Protein AF-F4SY29-F1 (afdb_monomer_lite)

Radius of gyration: 25.06 Å; chains: 1; bounding box: 42×65×54 Å

Secondary structure (DSSP, 8-state):
------SSSPPTT----BS-B--TTT-HHHHHH-TTSB--B-TTPPP----TTSSSSTTPPTT------------------------S----

Organism: NCBI:txid656417

InterPro domains:
  IPR011083 Phage tail collar domain [PF07484] (1-47)
  IPR037053 Phage tail collar domain superfamily [G3DSA:3.90.1340.10] (1-48)
  IPR051934 Bacteriophage Tail Fiber Structural Protein [PTHR35191] (2-81)

pLDDT: mean 89.29, std 10.88, range [61.19, 97.88]

Foldseek 3Di:
DDDDDPDPDDDPPDDDQQFDADDCVVVVVVCVVVVVRTHHRCVVHDDDDDCVPVPPPVVDDPSDDDDDDDDDDDDDDDPPPPPPPPPPDPDD

Structure (mmCIF, N/CA/C/O backbone):
data_AF-F4SY29-F1
#
_entry.id   AF-F4SY29-F1
#
loop_
_atom_site.group_PDB
_atom_site.id
_atom_site.type_symbol
_atom_site.label_atom_id
_atom_site.label_alt_id
_atom_site.label_comp_id
_atom_site.label_asym_id
_atom_site.label_entity_id
_atom_site.label_seq_id
_atom_site.pdbx_PDB_ins_code
_atom_site.Cartn_x
_atom_site.Cartn_y
_atom_site.Cartn_z
_atom_site.occupancy
_atom_site.B_iso_or_equiv
_atom_site.auth_seq_id
_atom_site.auth_comp_id
_atom_site.auth_asym_id
_atom_site.auth_atom_id
_atom_site.pdbx_PDB_model_num
ATOM 1 N N . MET A 1 1 ? 1.685 2.397 10.672 1.00 76.38 1 MET A N 1
ATOM 2 C CA . MET A 1 1 ? 2.413 1.917 9.480 1.00 76.38 1 MET A CA 1
ATOM 3 C C . MET A 1 1 ? 1.997 0.472 9.237 1.00 76.38 1 MET A C 1
ATOM 5 O O . MET A 1 1 ? 1.923 -0.245 10.231 1.00 76.38 1 MET A O 1
ATOM 9 N N . PRO A 1 2 ? 1.664 0.057 8.001 1.00 86.31 2 PRO A N 1
ATOM 10 C CA . PRO A 1 2 ? 1.398 -1.348 7.691 1.00 86.31 2 PRO A CA 1
ATOM 11 C C . PRO A 1 2 ? 2.610 -2.214 8.047 1.00 86.31 2 PRO A C 1
ATOM 13 O O . PRO A 1 2 ? 3.743 -1.819 7.776 1.00 86.31 2 PRO A O 1
ATOM 16 N N . VAL A 1 3 ? 2.375 -3.368 8.669 1.00 92.69 3 VAL A N 1
ATOM 17 C CA . VAL A 1 3 ? 3.423 -4.323 9.048 1.00 92.69 3 VAL A CA 1
ATOM 18 C C . VAL A 1 3 ? 3.138 -5.639 8.326 1.00 92.69 3 VAL A C 1
ATOM 20 O O . VAL A 1 3 ? 2.012 -6.131 8.434 1.00 92.69 3 VAL A O 1
ATOM 23 N N . PRO A 1 4 ? 4.105 -6.204 7.578 1.00 92.88 4 PRO A N 1
ATOM 24 C CA . PRO A 1 4 ? 3.947 -7.519 6.973 1.00 92.88 4 PRO A CA 1
ATOM 25 C C . PRO A 1 4 ? 3.641 -8.574 8.037 1.00 92.88 4 PRO A C 1
ATOM 27 O O . PRO A 1 4 ? 4.304 -8.632 9.073 1.00 92.88 4 PRO A O 1
ATOM 30 N N . TRP A 1 5 ? 2.641 -9.413 7.774 1.00 94.94 5 TRP A N 1
ATOM 31 C CA . TRP A 1 5 ? 2.228 -10.478 8.679 1.00 94.94 5 TRP A CA 1
ATOM 32 C C . TRP A 1 5 ? 2.131 -11.804 7.911 1.00 94.94 5 TRP A C 1
ATOM 34 O O . TRP A 1 5 ? 1.428 -11.846 6.901 1.00 94.94 5 TRP A O 1
ATOM 44 N N . PRO A 1 6 ? 2.834 -12.871 8.340 1.00 94.56 6 PRO A N 1
ATOM 45 C CA . PRO A 1 6 ? 2.970 -14.095 7.548 1.00 94.56 6 PRO A CA 1
ATOM 46 C C . PRO A 1 6 ? 1.801 -15.081 7.700 1.00 94.56 6 PRO A C 1
ATOM 48 O O . PRO A 1 6 ? 1.769 -16.080 6.989 1.00 94.56 6 PRO A O 1
ATOM 51 N N . LEU A 1 7 ? 0.866 -14.844 8.627 1.00 95.94 7 LEU A N 1
ATOM 52 C CA . LEU A 1 7 ? -0.278 -15.731 8.861 1.00 95.94 7 LEU A CA 1
ATOM 53 C C . LEU A 1 7 ? -1.578 -15.120 8.340 1.00 95.94 7 LEU A C 1
ATOM 55 O O . LEU A 1 7 ? -1.717 -13.904 8.229 1.00 95.94 7 LEU A O 1
ATOM 59 N N . GLU A 1 8 ? -2.568 -15.972 8.074 1.00 93.94 8 GLU A N 1
ATOM 60 C CA . GLU A 1 8 ? -3.868 -15.519 7.581 1.00 93.94 8 GLU A CA 1
ATOM 61 C C . GLU A 1 8 ? -4.572 -14.590 8.578 1.00 93.94 8 GLU A C 1
ATOM 63 O O . GLU A 1 8 ? -5.156 -13.586 8.173 1.00 93.94 8 GLU A O 1
ATOM 68 N N . THR A 1 9 ? -4.519 -14.891 9.874 1.00 95.12 9 THR A N 1
ATOM 69 C CA . THR A 1 9 ? -5.194 -14.104 10.914 1.00 95.12 9 THR A CA 1
ATOM 70 C C . THR A 1 9 ? -4.193 -13.171 11.593 1.00 95.12 9 THR A C 1
ATOM 72 O O . THR A 1 9 ? -3.202 -13.661 12.144 1.00 95.12 9 THR A O 1
ATOM 75 N N . PRO A 1 10 ? -4.404 -11.839 11.565 1.00 94.00 10 PRO A N 1
ATOM 76 C CA . PRO A 1 10 ? -3.540 -10.903 12.269 1.00 94.00 10 PRO A CA 1
ATOM 77 C C . PRO A 1 10 ? -3.727 -11.029 13.790 1.00 94.00 10 PRO A C 1
ATOM 79 O O . PRO A 1 10 ? -4.776 -11.497 14.240 1.00 94.00 10 PRO A O 1
ATOM 82 N N . PRO A 1 11 ? -2.749 -10.595 14.601 1.00 94.44 11 PRO A N 1
ATOM 83 C CA . PRO A 1 11 ? -2.895 -10.589 16.050 1.00 94.44 11 PRO A CA 1
ATOM 84 C C . PRO A 1 11 ? -4.055 -9.693 16.496 1.00 94.44 11 PRO A C 1
ATOM 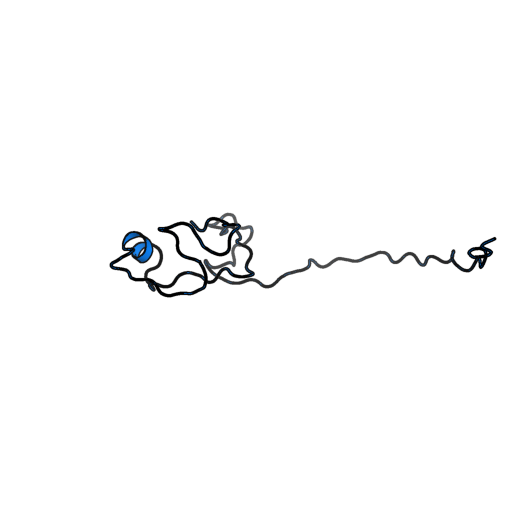86 O O . PRO A 1 11 ? -4.423 -8.733 15.815 1.00 94.44 11 PRO A O 1
ATOM 89 N N . THR A 1 12 ? -4.589 -9.952 17.687 1.00 93.31 12 THR A N 1
ATOM 90 C CA . THR A 1 12 ? -5.596 -9.084 18.309 1.00 93.31 12 THR A CA 1
ATOM 91 C C . THR A 1 12 ? -5.126 -7.626 18.341 1.00 93.31 12 THR A C 1
ATOM 93 O O . THR A 1 12 ? -3.982 -7.335 18.688 1.00 93.31 12 THR A O 1
ATOM 96 N N . GLY A 1 13 ? -6.020 -6.703 17.977 1.00 90.56 13 GLY A N 1
ATOM 97 C CA . GLY A 1 13 ? -5.724 -5.268 17.900 1.00 90.56 13 GLY A CA 1
ATOM 98 C C . GLY A 1 13 ? -5.175 -4.800 16.548 1.00 90.56 13 GLY A C 1
ATOM 99 O O . GLY A 1 13 ? -5.013 -3.597 16.354 1.00 90.56 13 GLY A O 1
ATOM 100 N N . TRP A 1 14 ? -4.943 -5.715 15.604 1.00 93.44 14 TRP A N 1
ATOM 101 C CA . TRP A 1 14 ? -4.537 -5.398 14.237 1.00 93.44 14 TRP A CA 1
ATOM 102 C C . TRP A 1 14 ? -5.678 -5.619 13.247 1.00 93.44 14 TRP A C 1
ATOM 104 O O . TRP A 1 14 ? -6.520 -6.499 13.415 1.00 93.44 14 TRP A O 1
ATOM 114 N N . LEU A 1 15 ? -5.677 -4.825 12.178 1.00 95.25 15 LEU A N 1
ATOM 115 C CA . LEU A 1 15 ? -6.633 -4.927 11.081 1.00 95.25 15 LEU A CA 1
ATOM 116 C C . LEU A 1 15 ? -5.889 -5.225 9.777 1.00 95.25 15 LEU A C 1
ATOM 118 O O . LEU A 1 15 ? -4.790 -4.716 9.546 1.00 95.25 15 LEU A O 1
ATOM 122 N N . LYS A 1 16 ? -6.498 -6.037 8.907 1.00 95.44 16 LYS A N 1
ATOM 123 C CA . LYS A 1 16 ? -5.961 -6.318 7.568 1.00 95.44 16 LYS A CA 1
ATOM 124 C C . LYS A 1 16 ? -6.137 -5.089 6.672 1.00 95.44 16 LYS A C 1
ATOM 126 O O . LYS A 1 16 ? -7.228 -4.538 6.603 1.00 95.44 16 LYS A O 1
ATOM 131 N N . CYS A 1 17 ? -5.101 -4.706 5.928 1.00 95.62 17 CYS A N 1
ATOM 132 C CA . CYS A 1 17 ? -5.204 -3.688 4.875 1.00 95.62 17 CYS A CA 1
ATOM 133 C C . CYS A 1 17 ? -5.837 -4.293 3.610 1.00 95.62 17 CYS A C 1
ATOM 135 O O . CYS A 1 17 ? -5.141 -4.604 2.646 1.00 95.62 17 CYS A O 1
ATOM 137 N N . ASN A 1 18 ? -7.149 -4.533 3.654 1.00 96.19 18 ASN A N 1
ATOM 138 C CA . ASN A 1 18 ? -7.931 -5.194 2.602 1.00 96.19 18 ASN A CA 1
ATOM 139 C C . ASN A 1 18 ? -9.085 -4.319 2.072 1.00 96.19 18 ASN A C 1
ATOM 141 O O . ASN A 1 18 ? -10.092 -4.852 1.610 1.00 96.19 18 ASN A O 1
ATOM 145 N N . GLY A 1 19 ? -8.991 -2.993 2.216 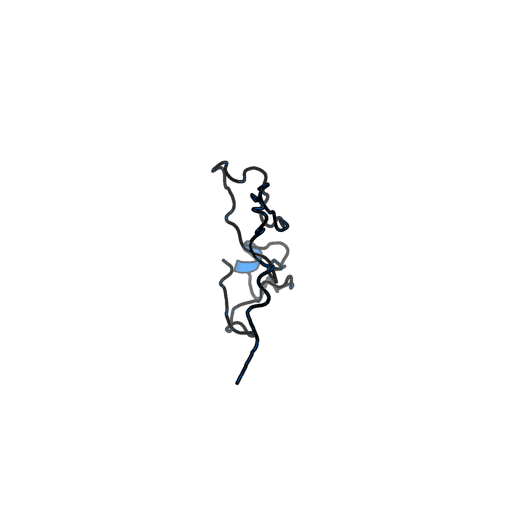1.00 96.12 19 GLY A N 1
ATOM 146 C CA . GLY A 1 19 ? -10.048 -2.069 1.786 1.00 96.12 19 GLY A CA 1
ATOM 147 C C . GLY A 1 19 ? -11.264 -1.977 2.718 1.00 96.12 19 GLY A C 1
ATOM 148 O O . GLY A 1 19 ? -12.202 -1.229 2.426 1.00 96.12 19 GLY A O 1
ATOM 149 N N . ALA A 1 20 ? -11.289 -2.725 3.828 1.00 97.12 20 ALA A N 1
ATOM 150 C CA . ALA A 1 20 ? -12.429 -2.740 4.739 1.00 97.12 20 ALA A CA 1
ATOM 151 C C . ALA A 1 20 ? -12.638 -1.394 5.450 1.00 97.12 20 ALA A C 1
ATOM 153 O O . ALA A 1 20 ? -11.692 -0.657 5.755 1.00 97.12 20 ALA A O 1
ATOM 154 N N . ALA A 1 21 ? -13.904 -1.101 5.750 1.00 97.88 21 ALA A N 1
ATOM 155 C CA . ALA A 1 21 ? -14.264 -0.030 6.666 1.00 97.88 21 ALA A CA 1
ATOM 156 C C . ALA A 1 21 ? -13.952 -0.428 8.118 1.00 97.88 21 ALA A C 1
ATOM 158 O O . ALA A 1 21 ? -13.945 -1.613 8.457 1.00 97.88 21 ALA A O 1
ATOM 159 N N . PHE A 1 22 ? -13.727 0.560 8.980 1.00 96.94 22 PHE A N 1
ATOM 160 C CA . PHE A 1 22 ? -13.512 0.356 10.413 1.00 96.94 22 PHE A CA 1
ATOM 161 C C . PHE A 1 22 ? -14.301 1.372 11.248 1.00 96.94 22 PHE A C 1
ATOM 163 O O . PHE A 1 22 ? -14.701 2.426 10.757 1.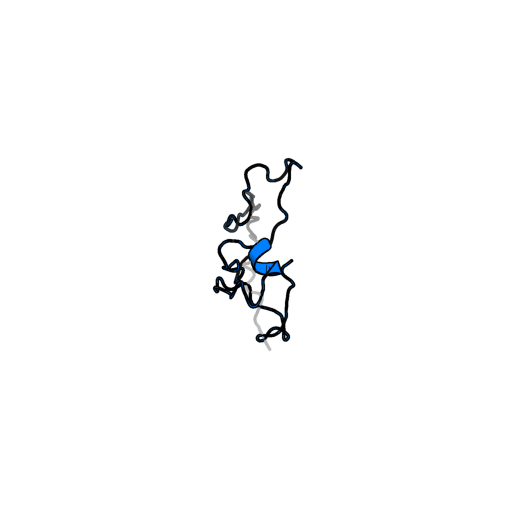00 96.94 22 PHE A O 1
ATOM 170 N N . SER A 1 23 ? -14.525 1.060 12.528 1.00 96.75 23 SER A N 1
ATOM 171 C CA . SER A 1 23 ? -15.197 1.973 13.461 1.00 96.75 23 SER A CA 1
ATOM 172 C C . SER A 1 23 ? -14.226 3.029 13.992 1.00 96.75 23 SER A C 1
ATOM 174 O O . SER A 1 23 ? -13.204 2.697 14.596 1.00 96.75 23 SER A O 1
ATOM 176 N N . SER A 1 24 ? -14.561 4.305 13.810 1.00 96.69 24 SER A N 1
ATOM 177 C CA . SER A 1 24 ? -13.805 5.426 14.377 1.00 96.69 24 SER A CA 1
ATOM 178 C C . SER A 1 24 ? -13.901 5.497 15.902 1.00 96.69 24 SER A C 1
ATOM 180 O O . SER A 1 24 ? -12.959 5.951 16.544 1.00 96.69 24 SER A O 1
ATOM 182 N N . GLU A 1 25 ? -14.996 5.009 16.487 1.00 97.06 25 GLU A N 1
ATOM 183 C CA . GLU A 1 25 ? -15.189 4.930 17.940 1.00 97.06 25 GLU A CA 1
ATOM 184 C C . GLU A 1 25 ? -14.241 3.903 18.563 1.00 97.06 25 GLU A C 1
ATOM 186 O O . GLU A 1 25 ? -13.603 4.169 19.580 1.00 97.06 25 GLU A O 1
ATOM 191 N N . MET A 1 26 ? -14.102 2.742 17.915 1.00 95.50 26 MET A N 1
ATOM 192 C CA . MET A 1 26 ? -13.212 1.675 18.372 1.00 95.50 26 MET A CA 1
ATOM 193 C C . MET A 1 26 ? -11.738 1.990 18.077 1.00 95.50 26 MET A C 1
ATOM 195 O O . MET A 1 26 ? -10.857 1.625 18.857 1.00 95.50 26 MET A O 1
ATOM 199 N N . TYR A 1 27 ? -11.458 2.697 16.975 1.00 95.25 27 TYR A N 1
ATOM 200 C CA . TYR A 1 27 ? -10.100 3.014 16.522 1.00 95.25 27 TYR A CA 1
ATOM 201 C C . TYR A 1 27 ? -9.898 4.521 16.250 1.00 95.25 27 TYR A C 1
ATOM 203 O O . TYR A 1 27 ? -9.571 4.914 15.125 1.00 95.25 27 TYR A O 1
ATOM 211 N N . PRO A 1 28 ? -9.993 5.399 17.265 1.00 96.19 28 PRO A N 1
ATOM 212 C CA . PRO A 1 28 ? -9.964 6.855 17.067 1.00 96.19 28 PRO A CA 1
ATOM 213 C C . PRO A 1 28 ? -8.621 7.364 16.530 1.00 96.19 28 PRO A C 1
ATOM 215 O O . PRO A 1 28 ? -8.563 8.279 15.707 1.00 96.19 28 PRO A O 1
ATOM 218 N N . LYS A 1 29 ? -7.511 6.734 16.937 1.00 95.06 29 LYS A N 1
ATOM 219 C CA . LYS A 1 29 ? -6.177 7.050 16.398 1.00 95.06 29 LYS A CA 1
ATOM 220 C C . LYS A 1 29 ? -6.059 6.676 14.919 1.00 95.06 29 LYS A C 1
ATOM 222 O O . LYS A 1 29 ? -5.398 7.386 14.168 1.00 95.06 29 LYS A O 1
ATOM 227 N N . LEU A 1 30 ? -6.705 5.584 14.508 1.00 94.69 30 LEU A N 1
ATOM 228 C CA . LEU A 1 30 ? -6.718 5.148 13.116 1.00 94.69 30 LEU A CA 1
ATOM 229 C C . LEU A 1 30 ? -7.597 6.068 12.266 1.00 94.69 30 LEU A C 1
ATOM 231 O O . LEU A 1 30 ? -7.172 6.449 11.184 1.00 94.69 30 LEU A O 1
ATOM 235 N N . ALA A 1 31 ? -8.752 6.500 12.780 1.00 96.56 31 ALA A N 1
ATOM 236 C CA . ALA A 1 31 ? -9.622 7.473 12.114 1.00 96.56 31 ALA A CA 1
ATOM 237 C C . ALA A 1 31 ? -8.918 8.816 11.866 1.00 96.56 31 ALA A C 1
ATOM 239 O O . ALA A 1 31 ? -9.110 9.436 10.826 1.00 96.56 31 ALA A O 1
ATOM 240 N N . LYS A 1 32 ? -8.030 9.240 12.775 1.00 96.38 32 LYS A N 1
ATOM 241 C CA . LYS A 1 32 ? -7.190 10.426 12.553 1.00 96.38 32 LYS A CA 1
ATOM 242 C C . LYS A 1 32 ? -6.206 10.248 11.388 1.00 96.38 32 LYS A C 1
ATOM 244 O O . LYS A 1 32 ? -5.925 11.213 10.687 1.00 96.38 32 LYS A O 1
ATOM 249 N N . ALA A 1 33 ? -5.676 9.040 11.195 1.00 93.50 33 ALA A N 1
ATOM 250 C CA . ALA A 1 33 ? -4.752 8.729 10.102 1.00 93.50 33 ALA A CA 1
ATOM 251 C C . ALA A 1 33 ? -5.475 8.450 8.770 1.00 93.50 33 ALA A C 1
ATOM 253 O O . ALA A 1 33 ? -4.960 8.801 7.713 1.00 93.50 33 ALA A O 1
ATOM 254 N N . TYR A 1 34 ? -6.671 7.857 8.823 1.00 93.62 34 TYR A N 1
ATOM 255 C CA . TYR A 1 34 ? -7.516 7.526 7.674 1.00 93.62 34 TYR A CA 1
ATOM 256 C C . TYR A 1 34 ? -8.931 8.100 7.876 1.00 93.62 34 TYR A C 1
ATOM 258 O O . TYR A 1 34 ? -9.838 7.367 8.282 1.00 93.62 34 TYR A O 1
ATOM 266 N N . PRO A 1 35 ? -9.153 9.396 7.579 1.00 95.06 35 PRO A N 1
ATOM 267 C CA . PRO A 1 35 ? -10.418 10.086 7.868 1.00 95.06 35 PRO A CA 1
ATOM 268 C C . PRO A 1 35 ? -11.641 9.543 7.120 1.00 95.06 35 PRO A C 1
ATOM 270 O O . PRO A 1 35 ? -12.775 9.811 7.500 1.00 95.06 35 PRO A O 1
ATOM 273 N N . THR A 1 36 ? -11.426 8.764 6.059 1.00 96.12 36 THR A N 1
ATOM 274 C CA . THR A 1 36 ? -12.489 8.080 5.308 1.00 96.12 36 THR A CA 1
ATOM 275 C C . THR A 1 36 ? -13.008 6.826 6.014 1.00 96.12 36 THR A C 1
ATOM 277 O O . THR A 1 36 ? -13.910 6.168 5.496 1.00 96.12 36 THR A O 1
ATOM 280 N N . ASN A 1 37 ? -12.435 6.469 7.171 1.00 97.12 37 ASN A N 1
ATOM 281 C CA . ASN A 1 37 ? -12.742 5.258 7.933 1.00 97.12 37 ASN A CA 1
ATOM 282 C C . ASN A 1 37 ? -12.624 3.967 7.106 1.00 97.12 37 ASN A C 1
ATOM 284 O O . ASN A 1 37 ? -13.312 2.981 7.367 1.00 97.12 37 ASN A O 1
ATOM 288 N N . LYS A 1 38 ? -11.743 3.973 6.100 1.00 96.88 38 LYS A N 1
ATOM 289 C CA . LYS A 1 38 ? -11.399 2.815 5.276 1.00 96.88 38 LYS A CA 1
ATOM 290 C C . LYS A 1 38 ? -9.899 2.597 5.272 1.00 96.88 38 LYS A C 1
ATOM 292 O O . LYS A 1 38 ? -9.122 3.546 5.160 1.00 96.88 38 LYS A O 1
ATOM 297 N N . LEU A 1 39 ? -9.506 1.336 5.385 1.00 95.94 39 LEU A N 1
ATOM 298 C CA . LEU A 1 39 ? -8.120 0.927 5.210 1.00 95.94 39 LEU A CA 1
ATOM 299 C C . LEU A 1 39 ? -7.760 0.922 3.719 1.00 95.94 39 LEU A C 1
ATOM 301 O O . LEU A 1 39 ? -8.640 0.696 2.886 1.00 95.94 39 LEU A O 1
ATOM 305 N N . PRO A 1 40 ? -6.483 1.129 3.358 1.00 95.25 40 PRO A N 1
ATOM 306 C CA . PRO A 1 40 ? -6.031 0.827 2.008 1.00 95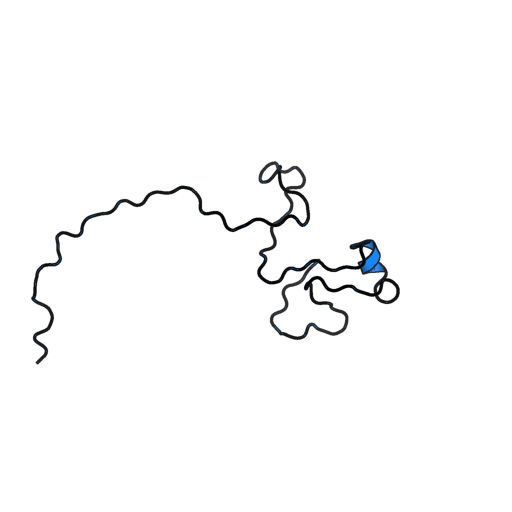.25 40 PRO A CA 1
ATOM 307 C C . PRO A 1 40 ? -6.198 -0.672 1.724 1.00 95.25 40 PRO A C 1
ATOM 309 O O . PRO A 1 40 ? -6.157 -1.500 2.640 1.00 95.25 40 PRO A O 1
ATOM 312 N N . ASP A 1 41 ? -6.376 -1.024 0.455 1.00 95.69 41 ASP A N 1
ATOM 313 C CA . ASP A 1 41 ? -6.269 -2.407 -0.003 1.00 95.69 41 ASP A CA 1
ATOM 314 C C . ASP A 1 41 ? -4.861 -2.624 -0.554 1.00 95.69 41 ASP A C 1
ATOM 316 O O . ASP A 1 41 ? -4.485 -2.009 -1.546 1.00 95.69 41 ASP A O 1
ATOM 320 N N . LEU A 1 42 ? -4.063 -3.432 0.144 1.00 95.00 42 LEU A N 1
ATOM 321 C CA . LEU A 1 42 ? -2.664 -3.700 -0.207 1.00 95.00 42 LEU A CA 1
ATOM 322 C C . LEU A 1 42 ? -2.455 -5.147 -0.672 1.00 95.00 42 LEU A C 1
ATOM 324 O O . LEU A 1 42 ? -1.324 -5.629 -0.745 1.00 95.00 42 LEU A O 1
ATOM 328 N N . ARG A 1 43 ? -3.537 -5.884 -0.938 1.00 94.94 43 ARG A N 1
ATOM 329 C CA . ARG A 1 43 ? -3.449 -7.274 -1.391 1.00 94.94 43 ARG A CA 1
ATOM 330 C C . ARG A 1 43 ? -2.892 -7.311 -2.813 1.00 94.94 43 ARG A C 1
ATOM 332 O O . ARG A 1 43 ? -3.508 -6.779 -3.724 1.00 94.94 43 ARG A O 1
ATOM 339 N N . GLY A 1 44 ? -1.747 -7.968 -2.991 1.00 93.69 44 GLY A N 1
ATOM 340 C CA . GLY A 1 44 ? -1.060 -8.050 -4.286 1.00 93.69 44 GLY A CA 1
ATOM 341 C C . GLY A 1 44 ? -0.234 -6.811 -4.647 1.00 93.69 44 GLY A C 1
ATOM 342 O O . GLY A 1 44 ? 0.398 -6.803 -5.698 1.00 93.69 44 GLY A O 1
ATOM 343 N N . GLU A 1 45 ? -0.193 -5.802 -3.775 1.00 94.56 45 GLU A N 1
ATOM 344 C CA . GLU A 1 45 ? 0.526 -4.553 -4.017 1.00 94.56 45 GLU A CA 1
ATOM 345 C C . GLU A 1 45 ? 1.911 -4.555 -3.363 1.00 94.56 45 GLU A C 1
ATOM 347 O O . GLU A 1 45 ? 2.109 -5.068 -2.258 1.00 94.56 45 GLU A O 1
ATOM 352 N N . PHE A 1 46 ? 2.869 -3.902 -4.021 1.00 92.56 46 PHE A N 1
ATOM 353 C CA . PHE A 1 46 ? 4.174 -3.608 -3.435 1.00 92.56 46 PHE A CA 1
ATOM 354 C C . PHE A 1 46 ? 4.200 -2.174 -2.914 1.00 92.56 46 PHE A C 1
ATOM 356 O O . PHE A 1 46 ? 3.926 -1.220 -3.642 1.00 92.56 46 PHE A O 1
ATOM 363 N N . ILE A 1 47 ? 4.581 -2.008 -1.647 1.00 92.50 47 ILE A N 1
ATOM 364 C CA . ILE A 1 47 ? 4.736 -0.680 -1.053 1.00 92.50 47 ILE A CA 1
ATOM 365 C C . ILE A 1 47 ? 6.032 -0.054 -1.571 1.00 92.50 47 ILE A C 1
ATOM 367 O O . ILE A 1 47 ? 7.113 -0.628 -1.436 1.00 92.50 47 ILE A O 1
ATOM 371 N N . ARG A 1 48 ? 5.924 1.162 -2.106 1.00 91.81 48 ARG A N 1
ATOM 372 C CA . ARG A 1 48 ? 7.059 2.023 -2.446 1.00 91.81 48 ARG A CA 1
ATOM 373 C C . ARG A 1 48 ? 7.064 3.254 -1.545 1.00 91.81 48 ARG A C 1
ATOM 375 O O . ARG A 1 48 ? 6.005 3.772 -1.198 1.00 91.81 48 ARG A O 1
ATOM 382 N N . GLY A 1 49 ? 8.257 3.723 -1.182 1.00 91.81 49 GLY A N 1
ATOM 383 C CA . GLY A 1 49 ? 8.422 4.999 -0.487 1.00 91.81 49 GLY A CA 1
ATOM 384 C C . GLY A 1 49 ? 7.877 6.166 -1.313 1.00 91.81 49 GLY A C 1
ATOM 385 O O . GLY A 1 49 ? 8.013 6.187 -2.536 1.00 91.81 49 GLY A O 1
ATOM 386 N N . TRP A 1 50 ? 7.248 7.125 -0.641 1.00 93.81 50 TRP A N 1
ATOM 387 C CA . TRP A 1 50 ? 6.852 8.380 -1.270 1.00 93.81 50 TRP A CA 1
ATOM 388 C C . TRP A 1 50 ? 8.089 9.252 -1.499 1.00 93.81 50 TRP A C 1
ATOM 390 O O . TRP A 1 50 ? 8.996 9.259 -0.670 1.00 93.81 50 TRP A O 1
ATOM 400 N N . ASP A 1 51 ? 8.136 9.947 -2.636 1.00 95.00 51 ASP A N 1
ATOM 401 C CA . ASP A 1 51 ? 9.302 10.737 -3.036 1.00 95.00 51 ASP A CA 1
ATOM 402 C C . ASP A 1 51 ? 9.574 11.919 -2.096 1.00 95.00 51 ASP A C 1
ATOM 404 O O . ASP A 1 51 ? 10.735 12.241 -1.859 1.00 95.00 51 ASP A O 1
ATOM 408 N N . ASP A 1 52 ? 8.511 12.538 -1.567 1.00 94.38 52 ASP A N 1
ATOM 409 C CA . ASP A 1 52 ? 8.550 13.642 -0.593 1.00 94.38 52 ASP A CA 1
ATOM 410 C C . ASP A 1 52 ? 9.601 14.728 -0.917 1.00 94.38 52 ASP A C 1
ATOM 412 O O . ASP A 1 52 ? 10.319 15.229 -0.054 1.00 94.38 52 ASP A O 1
ATOM 416 N N . GLY A 1 53 ? 9.738 15.065 -2.206 1.00 95.06 53 GLY A N 1
ATOM 417 C CA . GLY A 1 53 ? 10.633 16.121 -2.685 1.00 95.06 53 GLY A CA 1
ATOM 418 C C . GLY A 1 53 ? 12.068 15.688 -3.001 1.00 95.06 53 GLY A C 1
ATOM 419 O O . GLY A 1 53 ? 12.883 16.542 -3.350 1.00 95.06 53 GLY A O 1
ATOM 420 N N . ARG A 1 54 ? 12.405 14.392 -2.937 1.00 96.75 54 ARG A N 1
ATOM 421 C CA . ARG A 1 54 ? 13.728 13.888 -3.355 1.00 96.75 54 ARG A CA 1
ATOM 422 C C . ARG A 1 54 ? 13.956 14.009 -4.869 1.00 96.75 54 ARG A C 1
ATOM 424 O O . ARG A 1 54 ? 15.105 14.091 -5.302 1.00 96.75 54 ARG A O 1
ATOM 431 N N . GLY A 1 55 ? 12.890 14.016 -5.666 1.00 95.94 55 GLY A N 1
ATOM 432 C CA . GLY A 1 55 ? 12.930 14.194 -7.117 1.00 95.94 55 GLY A CA 1
ATOM 433 C C . GLY A 1 55 ? 13.164 12.914 -7.927 1.00 95.94 55 GLY A C 1
ATOM 434 O O . GLY A 1 55 ? 13.368 13.000 -9.135 1.00 95.94 55 GLY A O 1
ATOM 435 N N . VAL A 1 56 ? 13.141 11.733 -7.303 1.00 94.69 56 VAL A N 1
ATOM 436 C CA . VAL A 1 56 ? 13.328 10.436 -7.982 1.00 94.69 56 VAL A CA 1
ATOM 437 C C . VAL A 1 56 ? 12.015 9.901 -8.556 1.00 94.69 56 VAL A C 1
ATOM 439 O O . VAL A 1 56 ? 12.019 9.305 -9.629 1.00 94.69 56 VAL A O 1
ATOM 442 N N . ASP A 1 57 ? 10.894 10.129 -7.872 1.00 92.94 57 ASP A N 1
ATOM 443 C CA . ASP A 1 57 ? 9.542 9.738 -8.309 1.00 92.94 57 ASP A CA 1
ATOM 444 C C . ASP A 1 57 ? 8.553 10.908 -8.109 1.00 92.94 57 ASP A C 1
ATOM 446 O O . ASP A 1 57 ? 7.502 10.782 -7.481 1.00 92.94 57 ASP A O 1
ATOM 450 N N . ALA A 1 58 ? 8.927 12.092 -8.612 1.00 91.44 58 ALA A N 1
ATOM 451 C CA . ALA A 1 58 ? 8.265 13.375 -8.328 1.00 91.44 58 ALA A CA 1
ATOM 452 C C . ALA A 1 58 ? 6.797 13.477 -8.799 1.00 91.44 58 ALA A C 1
ATOM 454 O O . ALA A 1 58 ? 6.050 14.329 -8.324 1.00 91.44 58 ALA A O 1
ATOM 455 N N . GLY A 1 59 ? 6.371 12.626 -9.737 1.00 90.25 59 GLY A N 1
ATOM 456 C CA . GLY A 1 59 ? 4.995 12.599 -10.249 1.00 90.25 59 GLY A CA 1
ATOM 457 C C . GLY A 1 59 ? 4.032 11.741 -9.424 1.00 90.25 59 GLY A C 1
ATOM 458 O O . GLY A 1 59 ? 2.840 11.690 -9.733 1.00 90.25 59 GLY A O 1
ATOM 459 N N . ARG A 1 60 ? 4.521 11.031 -8.399 1.00 92.38 60 ARG A N 1
ATOM 460 C CA . ARG A 1 60 ? 3.720 10.060 -7.650 1.00 92.38 60 ARG A CA 1
ATOM 461 C C . ARG A 1 60 ? 2.920 10.706 -6.522 1.00 92.38 60 ARG A C 1
ATOM 463 O O . ARG A 1 60 ? 3.471 11.295 -5.593 1.00 92.38 60 ARG A O 1
ATOM 470 N N . ALA A 1 61 ? 1.611 10.467 -6.536 1.00 92.88 61 ALA A N 1
ATOM 471 C CA . ALA A 1 61 ? 0.725 10.794 -5.423 1.00 92.88 61 ALA A CA 1
ATOM 472 C C . ALA A 1 61 ? 0.719 9.690 -4.347 1.00 92.88 61 ALA A C 1
ATOM 474 O O . ALA A 1 61 ? 0.877 8.501 -4.649 1.00 92.88 61 ALA A O 1
ATOM 475 N N . LEU A 1 62 ? 0.478 10.069 -3.088 1.00 92.31 62 LEU A N 1
ATOM 476 C CA . LEU A 1 62 ? 0.239 9.115 -2.001 1.00 92.31 62 LEU A CA 1
ATOM 477 C C . LEU A 1 62 ? -0.940 8.192 -2.336 1.00 92.31 62 LEU A C 1
ATOM 479 O O . LEU A 1 62 ? -1.955 8.642 -2.861 1.00 92.31 62 LEU A O 1
ATOM 483 N N . LEU A 1 63 ? -0.800 6.904 -2.004 1.00 90.50 63 LEU A N 1
ATOM 484 C CA . LEU A 1 63 ? -1.797 5.851 -2.261 1.00 90.50 63 LEU A CA 1
ATOM 485 C C . LEU A 1 63 ? -2.153 5.633 -3.748 1.00 90.50 63 LEU 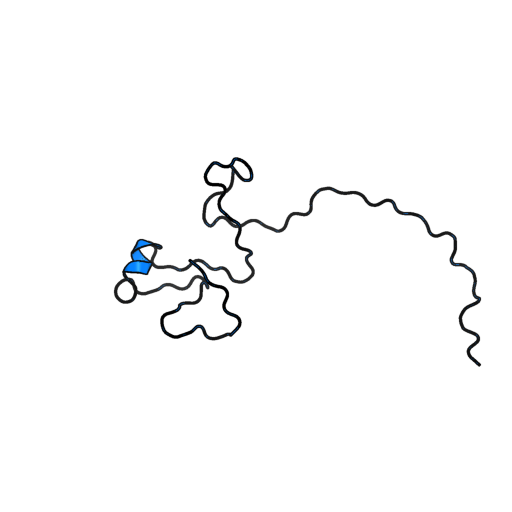A C 1
ATOM 487 O O . LEU A 1 63 ? -3.133 4.952 -4.042 1.00 90.50 63 LEU A O 1
ATOM 491 N N . SER A 1 64 ? -1.369 6.173 -4.689 1.00 93.19 64 SER A N 1
ATOM 492 C CA . SER A 1 64 ? -1.527 5.857 -6.113 1.00 93.19 64 SER A CA 1
ATOM 493 C C . SER A 1 64 ? -0.977 4.470 -6.453 1.00 93.19 64 SER A C 1
ATOM 495 O O . SER A 1 64 ? 0.063 4.047 -5.942 1.00 93.19 64 SER A O 1
ATOM 497 N N . ILE A 1 65 ? -1.675 3.779 -7.353 1.00 93.12 65 ILE A N 1
ATOM 498 C CA . ILE A 1 65 ? -1.278 2.469 -7.874 1.00 93.12 65 ILE A CA 1
ATOM 499 C C . ILE A 1 65 ? -0.321 2.678 -9.050 1.00 93.12 65 ILE A C 1
ATOM 501 O O . ILE A 1 65 ? -0.472 3.617 -9.832 1.00 93.12 65 ILE A O 1
ATOM 505 N N . GLN A 1 66 ? 0.657 1.788 -9.195 1.00 92.12 66 GLN A N 1
ATOM 506 C CA . GLN A 1 66 ? 1.462 1.690 -10.408 1.00 92.12 66 GLN A CA 1
ATOM 507 C C . GLN A 1 66 ? 1.511 0.238 -10.861 1.00 92.12 66 GLN A C 1
ATOM 509 O O . GLN A 1 66 ? 1.815 -0.653 -10.073 1.00 92.12 66 GLN A O 1
ATOM 514 N N . THR A 1 67 ? 1.261 0.015 -12.146 1.00 92.31 67 THR A N 1
ATOM 515 C CA . THR A 1 67 ? 1.458 -1.293 -12.769 1.00 92.31 67 THR A CA 1
ATOM 516 C C . THR A 1 67 ? 2.941 -1.659 -12.822 1.00 92.31 67 THR A C 1
ATOM 518 O O . THR A 1 67 ? 3.820 -0.796 -12.767 1.00 92.31 67 THR A O 1
ATOM 521 N N . GLY A 1 68 ? 3.234 -2.949 -12.995 1.00 89.94 68 GLY A N 1
ATOM 522 C CA . GLY A 1 68 ? 4.593 -3.393 -13.296 1.00 89.94 68 GLY A CA 1
ATOM 523 C C . GLY A 1 68 ? 5.150 -2.679 -14.533 1.00 89.94 68 GLY A C 1
ATOM 524 O O . GLY A 1 68 ? 4.432 -2.459 -15.510 1.00 89.94 68 GLY A O 1
ATOM 525 N N . MET A 1 69 ? 6.428 -2.309 -14.481 1.00 90.06 69 MET A N 1
ATOM 526 C CA . MET A 1 69 ? 7.159 -1.727 -15.605 1.00 90.06 69 MET A CA 1
ATOM 527 C C . MET A 1 69 ? 8.440 -2.520 -15.826 1.00 90.06 69 MET A C 1
ATOM 529 O O . MET A 1 69 ? 9.159 -2.833 -14.878 1.00 90.06 69 MET A O 1
ATOM 533 N N . LEU A 1 70 ? 8.713 -2.835 -17.088 1.00 92.25 70 LEU A N 1
ATOM 534 C CA . LEU A 1 70 ? 9.987 -3.376 -17.534 1.00 92.25 70 LEU A CA 1
ATOM 535 C C . LEU A 1 70 ? 10.704 -2.267 -18.288 1.00 92.25 70 LEU A C 1
ATOM 537 O O . LEU A 1 70 ? 10.154 -1.701 -19.233 1.00 92.25 70 LEU A O 1
ATOM 541 N N . GLU A 1 71 ? 11.922 -1.959 -17.861 1.00 94.06 71 GLU A N 1
ATOM 542 C CA . GLU A 1 71 ? 12.766 -1.027 -18.594 1.00 94.06 71 GLU A CA 1
ATOM 543 C C . GLU A 1 71 ? 13.054 -1.558 -19.995 1.00 94.06 71 GLU A C 1
ATOM 545 O O . GLU A 1 71 ? 13.195 -2.769 -20.222 1.00 94.06 71 GLU A O 1
ATOM 550 N N . LYS A 1 72 ? 13.159 -0.636 -20.952 1.00 93.88 72 LYS A N 1
ATOM 551 C CA . LYS A 1 72 ? 13.506 -0.996 -22.323 1.00 93.88 72 LYS A CA 1
ATOM 552 C C . LYS A 1 72 ? 14.914 -1.590 -22.332 1.00 93.88 72 LYS A C 1
ATOM 554 O O . LYS A 1 72 ? 15.882 -0.920 -21.988 1.00 93.88 72 LYS A O 1
ATOM 559 N N . HIS A 1 73 ? 15.035 -2.828 -22.796 1.00 96.06 73 HIS A N 1
ATOM 560 C CA . HIS A 1 73 ? 16.315 -3.515 -22.936 1.00 96.06 73 HIS A CA 1
ATOM 561 C C . HIS A 1 73 ? 16.346 -4.358 -24.215 1.00 96.06 73 HIS A C 1
ATOM 563 O O . HIS A 1 73 ? 15.334 -4.520 -24.900 1.00 96.06 73 HIS A O 1
ATOM 569 N N . ARG A 1 74 ? 17.536 -4.847 -24.577 1.00 94.38 74 ARG A N 1
ATOM 570 C CA . ARG A 1 74 ? 17.757 -5.710 -25.744 1.00 94.38 74 ARG A CA 1
ATOM 571 C C . ARG A 1 74 ? 18.620 -6.902 -25.357 1.00 94.38 74 ARG A C 1
ATOM 573 O O . ARG A 1 74 ? 19.533 -6.755 -24.548 1.00 94.38 74 ARG A O 1
ATOM 580 N N . HIS A 1 75 ? 18.370 -8.038 -25.994 1.00 91.75 75 HIS A N 1
ATOM 581 C CA . HIS A 1 75 ? 19.220 -9.220 -25.905 1.00 91.75 75 HIS A CA 1
ATOM 582 C C . HIS A 1 75 ? 20.007 -9.388 -27.202 1.00 91.75 75 HIS A C 1
ATOM 584 O O . HIS A 1 75 ? 19.489 -9.126 -28.288 1.00 91.75 75 HIS A O 1
ATOM 590 N N . ILE A 1 76 ? 21.255 -9.835 -27.082 1.00 89.50 76 ILE A N 1
ATOM 591 C CA . ILE A 1 76 ? 22.007 -10.354 -28.223 1.00 89.50 76 ILE A CA 1
ATOM 592 C C . ILE A 1 76 ? 21.576 -11.806 -28.379 1.00 89.50 76 ILE A C 1
ATOM 594 O O . ILE A 1 76 ? 21.802 -12.617 -27.484 1.00 89.50 76 ILE A O 1
ATOM 598 N N . VAL A 1 77 ? 20.929 -12.122 -29.495 1.00 86.88 77 VAL A N 1
ATOM 599 C CA . VAL A 1 77 ? 20.650 -13.509 -29.858 1.00 86.88 77 VAL A CA 1
ATOM 600 C C . VAL A 1 77 ? 21.894 -14.033 -30.561 1.00 86.88 77 VAL A C 1
ATOM 602 O O . VAL A 1 77 ? 22.192 -13.618 -31.678 1.00 86.88 77 VAL A O 1
ATOM 605 N N . VAL A 1 78 ? 22.644 -14.907 -29.892 1.00 84.25 78 VAL A N 1
ATOM 606 C CA . VAL A 1 78 ? 23.669 -15.716 -30.555 1.00 84.25 78 VAL A CA 1
ATOM 607 C C . VAL A 1 78 ? 22.944 -16.937 -31.103 1.00 84.25 78 VAL A C 1
ATOM 609 O O . VAL A 1 78 ? 22.366 -17.702 -30.331 1.00 84.25 78 VAL A O 1
ATOM 612 N N . ALA A 1 79 ? 22.906 -17.091 -32.426 1.00 76.06 79 ALA A N 1
ATOM 613 C CA . ALA A 1 79 ? 22.456 -18.344 -33.012 1.00 76.06 79 ALA A CA 1
ATOM 614 C C . ALA A 1 79 ? 23.476 -19.409 -32.607 1.00 76.06 79 ALA A C 1
ATOM 616 O O . ALA A 1 79 ? 24.645 -19.305 -32.966 1.00 76.06 79 ALA A O 1
ATOM 617 N N 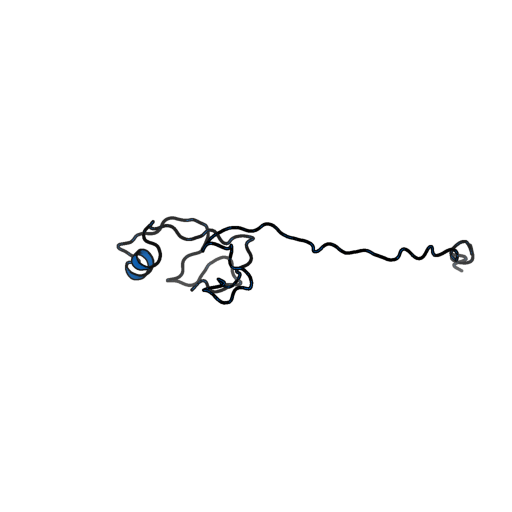. ASN A 1 80 ? 23.050 -20.379 -31.802 1.00 69.38 80 ASN A N 1
ATOM 618 C CA . ASN A 1 80 ? 23.849 -21.568 -31.582 1.00 69.38 80 ASN A CA 1
ATOM 619 C C . ASN A 1 80 ? 23.694 -22.434 -32.834 1.00 69.38 80 ASN A C 1
ATOM 621 O O . ASN A 1 80 ? 22.679 -23.104 -33.005 1.00 69.38 80 ASN A O 1
ATOM 625 N N . ASP A 1 81 ? 24.660 -22.350 -33.738 1.00 67.50 81 ASP A N 1
ATOM 626 C CA . ASP A 1 81 ? 24.771 -23.194 -34.928 1.00 67.50 81 ASP A CA 1
ATOM 627 C C . ASP A 1 81 ? 25.353 -24.586 -34.603 1.00 67.50 81 ASP A C 1
ATOM 629 O O . ASP A 1 81 ? 25.512 -25.415 -35.495 1.00 67.50 81 ASP A O 1
ATOM 633 N N . GLY A 1 82 ? 25.634 -24.863 -33.323 1.00 65.56 82 GLY A N 1
ATOM 634 C CA . GLY A 1 82 ? 26.352 -26.048 -32.855 1.00 65.56 82 GLY A CA 1
ATOM 635 C C . GLY A 1 82 ? 25.526 -27.263 -32.415 1.00 65.56 82 GLY A C 1
ATOM 636 O O . GLY A 1 82 ? 26.109 -28.161 -31.819 1.00 65.56 82 GLY A O 1
ATOM 637 N N . TYR A 1 83 ? 24.215 -27.344 -32.671 1.00 61.81 83 TYR A N 1
ATOM 638 C CA . TYR A 1 83 ? 23.422 -28.547 -32.348 1.00 61.81 83 TYR A CA 1
ATOM 639 C C . TYR A 1 83 ? 22.799 -29.185 -33.596 1.00 61.81 83 TYR A C 1
ATOM 641 O O . TYR A 1 83 ? 21.603 -29.058 -33.842 1.00 61.81 83 TYR A O 1
ATOM 649 N N . ASP A 1 84 ? 23.617 -29.917 -34.354 1.00 62.09 84 ASP A N 1
ATOM 650 C CA . ASP A 1 84 ? 23.151 -31.024 -35.210 1.00 62.09 84 ASP A CA 1
ATOM 651 C C . ASP A 1 84 ? 24.103 -32.236 -35.131 1.00 62.09 84 ASP A C 1
ATOM 653 O O . ASP A 1 84 ? 24.280 -32.991 -36.084 1.00 62.09 84 ASP A O 1
ATOM 657 N N . THR A 1 85 ? 24.764 -32.439 -33.986 1.00 64.38 85 THR A N 1
ATOM 658 C CA . THR A 1 85 ? 25.415 -33.724 -33.706 1.00 64.38 85 THR A CA 1
ATOM 659 C C . THR A 1 85 ? 24.387 -34.632 -33.044 1.00 64.38 85 THR A C 1
ATOM 661 O O . THR A 1 85 ? 24.017 -34.433 -31.889 1.00 64.38 85 THR A O 1
ATOM 664 N N . LYS A 1 86 ? 23.914 -35.635 -33.786 1.00 61.47 86 LYS A N 1
ATOM 665 C CA . LYS A 1 86 ? 22.973 -36.677 -33.337 1.00 61.47 86 LYS A CA 1
ATOM 666 C C . LYS A 1 86 ? 23.600 -37.693 -32.364 1.00 61.47 86 LYS A C 1
ATOM 668 O O . LYS A 1 86 ? 23.100 -38.806 -32.251 1.00 61.47 86 LYS A O 1
ATOM 673 N N . ASP A 1 87 ? 24.675 -37.324 -31.674 1.00 65.69 87 ASP A N 1
ATOM 674 C CA . ASP A 1 87 ? 25.508 -38.255 -30.903 1.00 65.69 87 ASP A CA 1
ATOM 675 C C . ASP A 1 87 ? 25.024 -38.477 -29.460 1.00 65.69 87 ASP A C 1
ATOM 677 O O . ASP A 1 87 ? 25.714 -39.106 -28.662 1.00 65.69 87 ASP A O 1
ATOM 681 N N . GLU A 1 88 ? 23.828 -38.010 -29.103 1.00 65.81 88 GLU A N 1
ATOM 682 C CA . GLU A 1 88 ? 23.223 -38.311 -27.806 1.00 65.81 88 GLU A CA 1
ATOM 683 C C . GLU A 1 88 ? 22.061 -39.294 -28.009 1.00 65.81 88 GLU A C 1
ATOM 685 O O . GLU A 1 88 ? 21.171 -39.026 -28.813 1.00 65.81 88 GLU A O 1
ATOM 690 N N . TRP A 1 89 ? 22.101 -40.416 -27.270 1.00 64.06 89 TRP A N 1
ATOM 691 C CA . TRP A 1 89 ? 21.082 -41.475 -27.062 1.00 64.06 89 TRP A CA 1
ATOM 692 C C . TRP A 1 89 ? 21.323 -42.903 -27.608 1.00 64.06 89 TRP A C 1
ATOM 694 O O . TRP A 1 89 ? 20.364 -43.667 -27.705 1.00 64.06 89 TRP A O 1
ATOM 704 N N . GLU A 1 90 ? 22.563 -43.362 -27.807 1.00 61.56 90 GLU A N 1
ATOM 705 C CA . GLU A 1 90 ? 22.854 -44.810 -27.674 1.00 61.56 90 GLU A CA 1
ATOM 706 C C . GLU A 1 90 ? 23.002 -45.137 -26.174 1.00 61.56 90 GLU A C 1
ATOM 708 O O . GLU A 1 90 ? 24.098 -45.138 -25.611 1.00 61.56 90 GLU A O 1
ATOM 713 N N . LEU A 1 91 ? 21.868 -45.323 -25.490 1.00 61.25 91 LEU A N 1
ATOM 714 C CA . LEU A 1 91 ? 21.830 -45.871 -24.131 1.00 61.25 91 LEU A CA 1
ATOM 715 C C . LEU A 1 91 ? 21.993 -47.397 -24.218 1.00 61.25 91 LEU A C 1
ATOM 717 O O . LEU A 1 91 ? 21.103 -48.075 -24.732 1.00 61.25 91 LEU A O 1
ATOM 721 N N . ALA A 1 92 ? 23.127 -47.906 -23.730 1.00 61.19 92 ALA A N 1
ATOM 722 C CA . ALA A 1 92 ? 23.342 -49.326 -23.439 1.00 61.19 92 ALA A CA 1
ATOM 723 C C . ALA A 1 92 ? 22.628 -49.758 -22.148 1.00 61.19 92 ALA A C 1
ATOM 725 O O . ALA A 1 92 ? 22.536 -48.924 -21.215 1.00 61.19 92 ALA A O 1
#

Sequence (92 aa):
MPVPWPLETPPTGWLKCNGAAFSSEMYPKLAKAYPTNKLPDLRGEFIRGWDDGRGVDAGRALLSIQTGMLEKHRHIVVANDGYDTKDEWELA